Protein AF-A0A6P0Y3K2-F1 (afdb_monomer_lite)

Structure (mmCIF, N/CA/C/O backbone):
d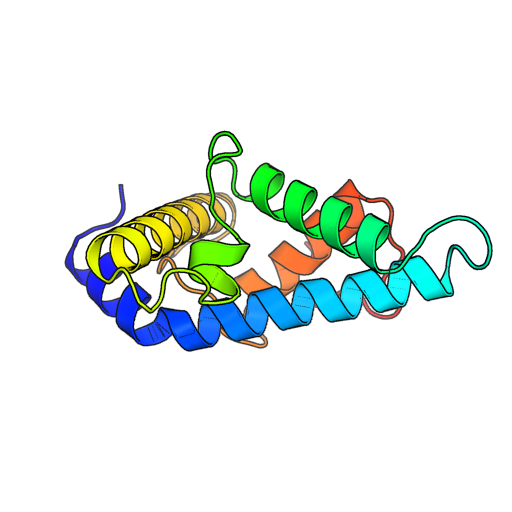ata_AF-A0A6P0Y3K2-F1
#
_entry.id   AF-A0A6P0Y3K2-F1
#
loop_
_atom_site.group_PDB
_atom_site.id
_atom_site.type_symbol
_atom_site.label_atom_id
_atom_site.label_alt_id
_atom_site.label_comp_id
_atom_site.label_asym_id
_atom_site.label_entity_id
_atom_site.label_seq_id
_atom_site.pdbx_PDB_ins_code
_atom_site.Cartn_x
_atom_site.Cartn_y
_atom_site.Cartn_z
_atom_site.occupancy
_atom_site.B_iso_or_equiv
_atom_site.auth_seq_id
_atom_site.auth_comp_id
_atom_site.auth_asym_id
_atom_site.auth_atom_id
_atom_site.pdbx_PDB_model_num
ATOM 1 N N . MET A 1 1 ? -17.933 -7.044 5.143 1.00 72.81 1 MET A N 1
ATOM 2 C CA . MET A 1 1 ? -17.741 -5.721 5.774 1.00 72.81 1 MET A CA 1
ATOM 3 C C . MET A 1 1 ? -16.853 -5.910 6.999 1.00 72.81 1 MET A C 1
ATOM 5 O O . MET A 1 1 ? -17.030 -6.906 7.694 1.00 72.81 1 MET A O 1
ATOM 9 N N . ILE A 1 2 ? -15.851 -5.052 7.201 1.00 87.56 2 ILE A N 1
ATOM 10 C CA . ILE A 1 2 ? -14.959 -5.105 8.372 1.00 87.56 2 ILE A CA 1
ATOM 11 C C . ILE A 1 2 ? -15.727 -4.635 9.624 1.00 87.56 2 ILE A C 1
ATOM 13 O O . ILE A 1 2 ? -16.586 -3.766 9.530 1.00 87.56 2 ILE A O 1
ATOM 17 N N . SER A 1 3 ? -15.476 -5.237 10.790 1.00 92.12 3 SER A N 1
ATOM 18 C CA . SER A 1 3 ? -16.118 -4.834 12.053 1.00 92.12 3 SER A CA 1
ATOM 19 C C . SER A 1 3 ? -15.491 -3.559 12.624 1.00 92.12 3 SER A C 1
ATOM 21 O O . SER A 1 3 ? -14.285 -3.376 12.476 1.00 92.12 3 SER A O 1
ATOM 23 N N . SER A 1 4 ? -16.246 -2.763 13.389 1.00 92.06 4 SER A N 1
ATOM 24 C CA . SER A 1 4 ? -15.750 -1.538 14.051 1.00 92.06 4 SER A CA 1
ATOM 25 C C . SER A 1 4 ? -14.473 -1.763 14.870 1.00 92.06 4 SER A C 1
ATOM 27 O O . SER A 1 4 ? -13.486 -1.074 14.654 1.00 92.06 4 SER A O 1
ATOM 29 N N . VAL A 1 5 ? -14.429 -2.819 15.689 1.00 93.62 5 VAL A N 1
ATOM 30 C CA . VAL A 1 5 ? -13.241 -3.195 16.488 1.00 93.62 5 VAL A CA 1
ATOM 31 C C . VAL A 1 5 ? -11.999 -3.435 15.617 1.00 93.62 5 VAL A C 1
ATOM 33 O O . VAL A 1 5 ? -10.871 -3.160 16.019 1.00 93.62 5 VAL A O 1
ATOM 36 N N . LYS A 1 6 ? -12.186 -3.960 14.400 1.00 93.38 6 LYS A N 1
ATOM 37 C CA . LYS A 1 6 ? -11.077 -4.170 13.459 1.00 93.38 6 LYS A CA 1
ATOM 38 C C . LYS A 1 6 ? -10.672 -2.866 12.778 1.00 93.38 6 LYS A C 1
ATOM 40 O O . LYS A 1 6 ? -9.485 -2.700 12.536 1.00 93.38 6 LYS A O 1
ATOM 45 N N . ILE A 1 7 ? -11.619 -1.967 12.491 1.00 96.00 7 ILE A N 1
ATOM 46 C CA . ILE A 1 7 ? -11.312 -0.625 11.975 1.00 96.00 7 ILE A CA 1
ATOM 47 C C . ILE A 1 7 ? -10.476 0.147 12.993 1.00 96.00 7 ILE A C 1
ATOM 49 O O . ILE A 1 7 ? -9.418 0.635 12.627 1.00 96.00 7 ILE A O 1
ATOM 53 N N . GLU A 1 8 ? -10.893 0.204 14.260 1.00 96.25 8 GLU A N 1
ATOM 54 C CA . GLU A 1 8 ? -10.154 0.902 15.326 1.00 96.25 8 GLU A CA 1
ATOM 55 C C . GLU A 1 8 ? -8.714 0.391 15.426 1.00 96.25 8 GLU A C 1
ATOM 57 O O . GLU A 1 8 ? -7.762 1.161 15.315 1.00 96.25 8 GLU A O 1
ATOM 62 N N . LYS A 1 9 ? -8.542 -0.933 15.498 1.00 96.12 9 LYS A N 1
ATOM 63 C CA . LYS A 1 9 ? -7.209 -1.542 15.513 1.00 96.12 9 LYS A CA 1
ATOM 64 C C . LYS A 1 9 ? -6.408 -1.249 14.238 1.00 96.12 9 LYS A C 1
ATOM 66 O O . LYS A 1 9 ? -5.191 -1.089 14.294 1.00 96.12 9 LYS A O 1
ATOM 71 N N . ALA A 1 10 ? -7.054 -1.218 13.076 1.00 96.88 10 ALA A N 1
ATOM 72 C CA . ALA A 1 10 ? -6.383 -0.903 11.822 1.00 96.88 10 ALA A CA 1
ATOM 73 C C . ALA A 1 10 ? -5.973 0.571 11.734 1.00 96.88 10 ALA A C 1
ATOM 75 O O . ALA A 1 10 ? -4.897 0.845 11.212 1.00 96.88 10 ALA A O 1
ATOM 76 N N . LEU A 1 11 ? -6.764 1.490 12.296 1.00 97.69 11 LEU A N 1
ATOM 77 C CA . LEU A 1 11 ? -6.424 2.909 12.423 1.00 97.69 11 LEU A CA 1
ATOM 78 C C . LEU A 1 11 ? -5.189 3.104 13.311 1.00 97.69 11 LEU A C 1
ATOM 80 O O . LEU A 1 11 ? -4.261 3.804 12.915 1.00 97.69 11 LEU A O 1
ATOM 84 N N . GLU A 1 12 ? -5.111 2.411 14.452 1.00 97.50 12 GLU A N 1
ATOM 85 C CA . GLU A 1 12 ? -3.919 2.423 15.319 1.00 97.50 12 GLU A CA 1
ATOM 86 C C . GLU A 1 12 ? -2.648 1.965 14.580 1.00 97.50 12 GLU A C 1
ATOM 88 O O . GLU A 1 12 ? -1.553 2.464 14.834 1.00 97.50 12 GLU A O 1
ATOM 93 N N . ASN A 1 13 ? -2.793 1.026 13.638 1.00 97.62 13 ASN A N 1
ATOM 94 C CA . ASN A 1 13 ? -1.698 0.472 12.835 1.00 97.62 13 ASN A CA 1
ATOM 95 C C . ASN A 1 13 ? -1.553 1.146 11.459 1.00 97.62 13 ASN A C 1
ATOM 97 O O . ASN A 1 13 ? -0.731 0.724 10.634 1.00 97.62 13 ASN A O 1
ATOM 101 N N . PHE A 1 14 ? -2.334 2.190 11.182 1.00 97.00 14 PHE A N 1
ATOM 102 C CA . PHE A 1 14 ? -2.329 2.846 9.883 1.00 97.00 14 PHE A CA 1
ATOM 103 C C . PHE A 1 14 ? -0.998 3.543 9.567 1.00 97.00 14 PHE A C 1
ATOM 105 O O . PHE A 1 14 ? -0.535 3.390 8.440 1.00 97.00 14 PHE A O 1
ATOM 112 N N . PRO A 1 15 ? -0.290 4.190 10.519 1.00 97.06 15 PRO A N 1
ATOM 113 C CA . PRO A 1 15 ? 1.036 4.751 10.242 1.00 97.06 15 PRO A CA 1
ATOM 114 C C . PRO A 1 15 ? 2.031 3.711 9.703 1.00 97.06 15 PRO A C 1
ATOM 116 O O . PRO A 1 15 ? 2.776 3.981 8.757 1.00 97.06 15 PRO A O 1
ATOM 119 N N . THR A 1 16 ? 1.998 2.492 10.250 1.00 97.88 16 THR A N 1
ATOM 120 C CA . THR A 1 16 ? 2.794 1.359 9.754 1.00 97.88 16 THR A CA 1
ATOM 121 C C . THR A 1 16 ? 2.369 0.974 8.341 1.00 97.88 16 THR A C 1
ATOM 123 O O . THR A 1 16 ? 3.216 0.814 7.466 1.00 97.88 16 THR A O 1
ATOM 126 N N . THR A 1 17 ? 1.061 0.896 8.094 1.00 97.69 17 THR A N 1
ATOM 127 C CA . THR A 1 17 ? 0.502 0.606 6.766 1.00 97.69 17 THR A CA 1
ATOM 128 C C . THR A 1 17 ? 0.959 1.628 5.725 1.00 97.69 17 THR A C 1
ATOM 130 O O . THR A 1 17 ? 1.455 1.236 4.668 1.00 97.69 17 THR A O 1
ATOM 133 N N . SER A 1 18 ? 0.868 2.924 6.037 1.00 97.75 18 SER A N 1
ATOM 134 C CA . SER A 1 18 ? 1.342 4.006 5.170 1.00 97.75 18 SER A CA 1
ATOM 135 C C . SER A 1 18 ? 2.832 3.878 4.882 1.00 97.75 18 SER A C 1
ATOM 137 O O . SER A 1 18 ? 3.248 3.989 3.731 1.00 97.75 18 SER A O 1
ATOM 139 N N . SER A 1 19 ? 3.647 3.582 5.899 1.00 97.75 19 SER A N 1
ATOM 140 C CA . SER A 1 19 ? 5.083 3.358 5.713 1.00 97.75 19 SER A CA 1
ATOM 141 C C . SER A 1 19 ? 5.370 2.200 4.756 1.00 97.75 19 SER A C 1
ATOM 143 O O . SER A 1 19 ? 6.161 2.366 3.831 1.00 97.75 19 SER A O 1
ATOM 145 N N . VAL A 1 20 ? 4.698 1.058 4.931 1.00 97.88 20 VAL A N 1
ATOM 146 C CA . VAL A 1 20 ? 4.893 -0.127 4.081 1.00 97.88 20 VAL A CA 1
ATOM 147 C C . VAL A 1 20 ? 4.461 0.142 2.640 1.00 97.88 20 VAL A C 1
ATOM 149 O O . VAL A 1 20 ? 5.156 -0.242 1.704 1.00 97.88 20 VAL A O 1
ATOM 152 N N . ILE A 1 21 ? 3.340 0.834 2.430 1.00 97.62 21 ILE A N 1
ATOM 153 C CA . ILE A 1 21 ? 2.891 1.198 1.080 1.00 97.62 21 ILE A CA 1
ATOM 154 C C . ILE A 1 21 ? 3.893 2.156 0.419 1.00 97.62 21 ILE A C 1
ATOM 156 O O . ILE A 1 21 ? 4.256 1.940 -0.737 1.00 97.62 21 ILE A O 1
ATOM 160 N N . ARG A 1 22 ? 4.389 3.173 1.141 1.00 98.06 22 ARG A N 1
ATOM 161 C CA . ARG A 1 22 ? 5.424 4.094 0.631 1.00 98.06 22 ARG A CA 1
ATOM 162 C C . ARG A 1 22 ? 6.708 3.354 0.252 1.00 98.06 22 ARG A C 1
ATOM 164 O O . ARG A 1 22 ? 7.318 3.680 -0.764 1.00 98.06 22 ARG A O 1
ATOM 171 N N . GLU A 1 23 ? 7.102 2.357 1.039 1.00 97.38 23 GLU A N 1
ATOM 172 C CA . GLU A 1 23 ? 8.263 1.513 0.754 1.00 97.38 23 GLU A CA 1
ATOM 173 C C . GLU A 1 23 ? 8.065 0.679 -0.515 1.00 97.38 23 GLU A C 1
ATOM 175 O O . GLU A 1 23 ? 8.904 0.749 -1.409 1.00 97.38 23 GLU A O 1
ATOM 180 N N . ILE A 1 24 ? 6.922 -0.003 -0.662 1.00 96.56 24 ILE A N 1
ATOM 181 C CA . ILE A 1 24 ? 6.580 -0.745 -1.888 1.00 96.56 24 ILE A CA 1
ATOM 182 C C . ILE A 1 24 ? 6.654 0.172 -3.113 1.00 96.56 24 ILE A C 1
ATOM 184 O O . ILE A 1 24 ? 7.243 -0.206 -4.126 1.00 96.56 24 ILE A O 1
ATO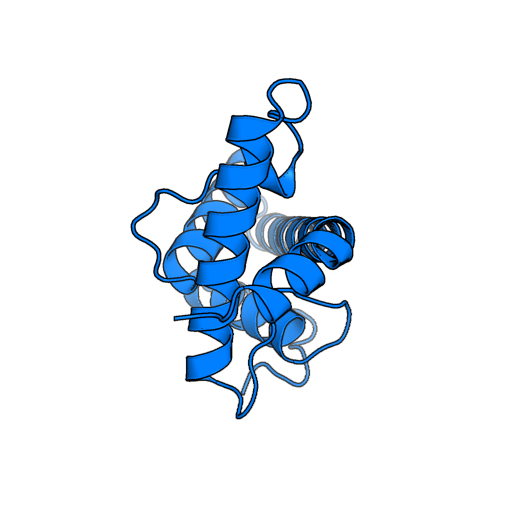M 188 N N . VAL A 1 25 ? 6.085 1.380 -3.021 1.00 97.44 25 VAL A N 1
ATOM 189 C CA . VAL A 1 25 ? 6.124 2.358 -4.116 1.00 97.44 25 VAL A CA 1
ATOM 190 C C . VAL A 1 25 ? 7.563 2.710 -4.482 1.00 97.44 25 VAL A C 1
ATOM 192 O O . VAL A 1 25 ? 7.933 2.616 -5.648 1.00 97.44 25 VAL A O 1
ATOM 195 N N . ARG A 1 26 ? 8.388 3.052 -3.490 1.00 96.56 26 ARG A N 1
ATOM 196 C CA . ARG A 1 26 ? 9.788 3.438 -3.698 1.00 96.56 26 ARG A CA 1
ATOM 197 C C . ARG A 1 26 ? 10.631 2.310 -4.296 1.00 96.56 26 ARG A C 1
ATOM 199 O O . ARG A 1 26 ? 11.463 2.555 -5.170 1.00 96.56 26 ARG A O 1
ATOM 206 N N . GLU A 1 27 ? 10.455 1.085 -3.809 1.00 95.50 27 GLU A N 1
ATOM 207 C CA . GLU A 1 27 ? 11.189 -0.075 -4.312 1.00 95.50 27 GLU A CA 1
ATOM 208 C C . GLU A 1 27 ? 10.838 -0.351 -5.776 1.00 95.50 27 GLU A C 1
ATOM 210 O O . GLU A 1 27 ? 11.732 -0.488 -6.603 1.00 95.50 27 GLU A O 1
ATOM 215 N N . LEU A 1 28 ? 9.547 -0.372 -6.119 1.00 95.44 28 LEU A N 1
ATOM 216 C CA . LEU A 1 28 ? 9.100 -0.603 -7.493 1.00 95.44 28 LEU A CA 1
ATOM 217 C C . LEU A 1 28 ? 9.495 0.535 -8.436 1.00 95.44 28 LEU A C 1
ATOM 219 O O . LEU A 1 28 ? 9.861 0.275 -9.577 1.00 95.44 28 LEU A O 1
ATOM 223 N N . GLU A 1 29 ? 9.466 1.782 -7.967 1.00 95.38 29 GLU A N 1
ATOM 224 C CA . GLU A 1 29 ? 9.942 2.939 -8.730 1.00 95.38 29 GLU A CA 1
ATOM 225 C C . GLU A 1 29 ? 11.418 2.767 -9.103 1.00 95.38 29 GLU A C 1
ATOM 227 O O . GLU A 1 29 ? 11.792 2.931 -10.264 1.00 95.38 29 GLU A O 1
ATOM 232 N N . THR A 1 30 ? 12.241 2.345 -8.137 1.00 93.56 30 THR A N 1
ATOM 233 C CA . THR A 1 30 ? 13.664 2.056 -8.360 1.00 93.56 30 THR A CA 1
ATOM 234 C C . THR A 1 30 ? 13.854 0.971 -9.424 1.00 93.56 30 THR A C 1
ATOM 236 O O . THR A 1 30 ? 14.716 1.115 -10.292 1.00 93.56 30 THR A O 1
ATOM 239 N N . GLU A 1 31 ? 13.031 -0.082 -9.407 1.00 93.75 31 GLU A N 1
ATOM 240 C CA . GLU A 1 31 ? 13.084 -1.149 -10.414 1.00 93.75 31 GLU A CA 1
ATOM 241 C C . GLU A 1 31 ? 12.638 -0.685 -11.806 1.00 93.75 31 GLU A C 1
ATOM 243 O O . GLU A 1 31 ? 13.268 -1.028 -12.805 1.00 93.75 31 GLU A O 1
ATOM 248 N N . ILE A 1 32 ? 11.593 0.142 -11.905 1.00 91.81 32 ILE A N 1
ATOM 249 C CA . ILE A 1 32 ? 11.163 0.700 -13.195 1.00 91.81 32 ILE A CA 1
ATOM 250 C C . ILE A 1 32 ? 12.277 1.557 -13.800 1.00 91.81 32 ILE A C 1
ATOM 252 O O . ILE A 1 32 ? 12.564 1.426 -14.991 1.00 91.81 32 ILE A O 1
ATOM 256 N N . LEU A 1 33 ? 12.898 2.423 -12.993 1.00 91.38 33 LEU A N 1
ATOM 257 C CA . LEU A 1 33 ? 13.953 3.331 -13.443 1.00 91.38 33 LEU A CA 1
ATOM 258 C C . LEU A 1 33 ? 15.238 2.585 -13.825 1.00 91.38 33 LEU A C 1
ATOM 260 O O . LEU A 1 33 ? 15.921 2.991 -14.766 1.00 91.38 33 LEU A O 1
ATOM 264 N N . SER A 1 34 ? 15.561 1.485 -13.137 1.00 90.25 34 SER A N 1
ATOM 265 C CA . SER A 1 34 ? 16.719 0.651 -13.477 1.00 90.25 34 SER A CA 1
ATOM 266 C C . SER A 1 34 ? 16.514 -0.120 -14.789 1.00 90.25 34 SER A C 1
ATOM 268 O O . SER A 1 34 ? 17.466 -0.297 -15.551 1.00 90.25 34 SER A O 1
ATOM 270 N N . GLN A 1 35 ? 15.276 -0.534 -15.082 1.00 86.75 35 GLN A N 1
ATOM 271 C CA . GLN A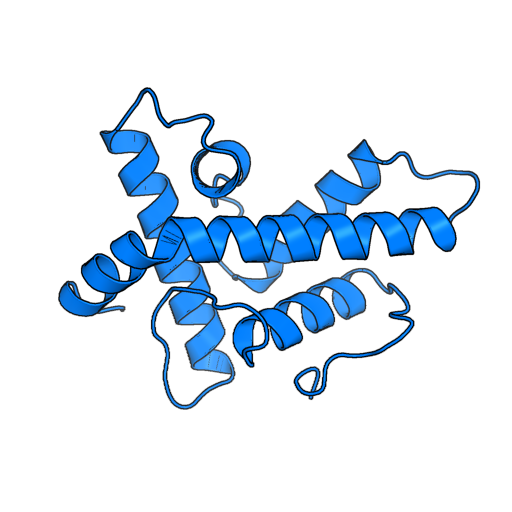 1 35 ? 14.923 -1.327 -16.266 1.00 86.75 35 GLN A CA 1
ATOM 272 C C . GLN A 1 35 ? 14.615 -0.469 -17.503 1.00 86.75 35 GLN A C 1
ATOM 274 O O . GLN A 1 35 ? 14.879 -0.897 -18.625 1.00 86.75 35 GLN A O 1
ATOM 279 N N . ASN A 1 36 ? 14.100 0.753 -17.324 1.00 78.38 36 ASN A N 1
ATOM 280 C CA . ASN A 1 36 ? 13.679 1.6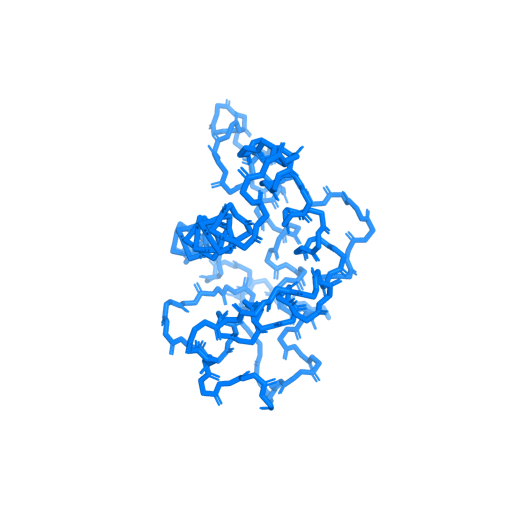51 -18.407 1.00 78.38 36 ASN A CA 1
ATOM 281 C C . ASN A 1 36 ? 14.515 2.936 -18.427 1.00 78.38 36 ASN A C 1
ATOM 283 O O . ASN A 1 36 ? 14.033 4.033 -18.148 1.00 78.38 36 ASN A O 1
ATOM 287 N N . SER A 1 37 ? 15.783 2.797 -18.799 1.00 60.81 37 SER A N 1
ATOM 288 C CA . SER A 1 37 ? 16.837 3.798 -18.595 1.00 60.81 37 SER A CA 1
ATOM 289 C C . SER A 1 37 ? 16.750 5.093 -19.422 1.00 60.81 37 SER A C 1
ATOM 291 O O . SER A 1 37 ? 17.646 5.926 -19.308 1.00 60.81 37 SER A O 1
ATOM 293 N N . THR A 1 38 ? 15.722 5.315 -20.252 1.00 62.44 38 THR A N 1
ATOM 294 C CA . THR A 1 38 ? 15.708 6.484 -21.164 1.00 62.44 38 THR A CA 1
ATOM 295 C C . THR A 1 38 ? 14.363 7.176 -21.419 1.00 62.44 38 THR A C 1
ATOM 297 O O . THR A 1 38 ? 14.371 8.221 -22.064 1.00 62.44 38 THR A O 1
ATOM 300 N N . VAL A 1 39 ? 13.219 6.677 -20.925 1.00 68.19 39 VAL A N 1
ATOM 301 C CA . VAL A 1 39 ? 11.892 7.228 -21.315 1.00 68.19 39 VAL A CA 1
ATOM 302 C C . VAL A 1 39 ? 10.970 7.565 -20.136 1.00 68.19 39 VAL A C 1
ATOM 304 O O . VAL A 1 39 ? 10.085 8.401 -20.284 1.00 68.19 39 VAL A O 1
ATOM 307 N N . VAL A 1 40 ? 11.157 6.955 -18.963 1.00 80.00 40 VAL A N 1
ATOM 308 C CA . VAL A 1 40 ? 10.216 7.080 -17.837 1.00 80.00 40 VAL A CA 1
ATOM 309 C C . VAL A 1 40 ? 10.812 7.965 -16.747 1.00 80.00 40 VAL A C 1
ATOM 311 O O . VAL A 1 40 ? 11.923 7.711 -16.284 1.00 80.00 40 VAL A O 1
ATOM 314 N N . THR A 1 41 ? 10.081 9.000 -16.330 1.00 87.75 41 THR A N 1
ATOM 315 C CA . THR A 1 41 ? 10.469 9.824 -15.177 1.00 87.75 41 THR A CA 1
ATOM 316 C C . THR A 1 41 ? 10.104 9.132 -13.859 1.00 87.75 41 THR A C 1
ATOM 318 O O . THR A 1 41 ? 9.227 8.267 -13.817 1.00 87.75 41 THR A O 1
ATOM 321 N N . ALA A 1 42 ? 10.755 9.528 -12.761 1.00 88.81 42 ALA A N 1
ATOM 322 C CA . ALA A 1 42 ? 10.422 9.041 -11.419 1.00 88.81 42 ALA A CA 1
ATOM 323 C C . ALA A 1 42 ? 8.947 9.309 -11.060 1.00 88.81 42 ALA A C 1
ATOM 325 O O . ALA A 1 42 ? 8.262 8.443 -10.523 1.00 88.81 42 ALA A O 1
ATOM 326 N N . GLU A 1 43 ? 8.433 10.481 -11.438 1.00 91.12 43 GLU A N 1
ATOM 327 C CA . GLU A 1 43 ? 7.041 10.866 -11.210 1.00 91.12 43 GLU A CA 1
ATOM 328 C C . GLU A 1 43 ? 6.060 9.978 -11.992 1.00 91.12 43 GLU A C 1
ATOM 330 O O . GLU A 1 43 ? 5.110 9.453 -11.408 1.00 91.12 43 GLU A O 1
ATOM 335 N N . ASP A 1 44 ? 6.326 9.721 -13.277 1.00 91.44 44 ASP A N 1
ATOM 336 C CA . ASP A 1 44 ? 5.490 8.835 -14.099 1.00 91.44 44 ASP A CA 1
ATOM 337 C C . ASP A 1 44 ? 5.462 7.404 -13.549 1.00 91.44 44 ASP A C 1
ATOM 339 O O . ASP A 1 44 ? 4.407 6.763 -13.502 1.00 91.44 44 ASP A O 1
ATOM 343 N N . ALA A 1 45 ? 6.623 6.892 -13.125 1.00 93.00 45 ALA A N 1
ATOM 344 C CA . ALA A 1 45 ? 6.736 5.579 -12.499 1.00 93.00 45 ALA A CA 1
ATOM 345 C C . ALA A 1 45 ? 5.899 5.519 -11.215 1.00 93.00 45 ALA A C 1
ATOM 347 O O . ALA A 1 45 ? 5.062 4.626 -11.056 1.00 93.00 45 ALA A O 1
ATOM 348 N N . ARG A 1 46 ? 6.057 6.515 -10.338 1.00 95.12 46 ARG A N 1
ATOM 349 C CA . ARG A 1 46 ? 5.324 6.625 -9.076 1.00 95.12 46 ARG A CA 1
ATOM 350 C C . ARG A 1 46 ? 3.811 6.662 -9.288 1.00 95.12 46 ARG A C 1
ATOM 352 O O . ARG A 1 46 ? 3.082 5.925 -8.623 1.00 95.12 46 ARG A O 1
ATOM 359 N N . LEU A 1 47 ? 3.333 7.463 -10.243 1.00 94.06 47 LEU A N 1
ATOM 360 C CA . LEU A 1 47 ? 1.909 7.566 -10.572 1.00 94.06 47 LEU A CA 1
ATOM 361 C C . LEU A 1 47 ? 1.338 6.234 -11.071 1.00 94.06 47 LEU A C 1
ATOM 363 O O . LEU A 1 47 ? 0.273 5.823 -10.604 1.00 94.06 47 LEU A O 1
ATOM 367 N N . LYS A 1 48 ? 2.052 5.526 -11.956 1.00 94.19 48 LYS A N 1
ATOM 368 C CA . LYS A 1 48 ? 1.638 4.196 -12.441 1.00 94.19 48 LYS A CA 1
ATOM 369 C C . LYS A 1 48 ? 1.548 3.178 -11.309 1.00 94.19 48 LYS A C 1
ATOM 371 O O . LYS A 1 48 ? 0.568 2.442 -11.229 1.00 94.19 48 LYS A O 1
ATOM 376 N N . ILE A 1 49 ? 2.526 3.167 -10.404 1.00 96.12 49 ILE A N 1
ATOM 377 C CA . ILE A 1 49 ? 2.539 2.263 -9.248 1.00 96.12 49 ILE A CA 1
ATOM 378 C C . ILE A 1 49 ? 1.360 2.556 -8.314 1.00 96.12 49 ILE A C 1
ATOM 380 O O . ILE A 1 49 ? 0.647 1.638 -7.910 1.00 96.12 49 ILE A O 1
ATOM 384 N N . ILE A 1 50 ? 1.108 3.829 -8.000 1.00 95.50 50 ILE A N 1
ATOM 385 C CA . ILE A 1 50 ? -0.027 4.230 -7.160 1.00 95.50 50 ILE A CA 1
ATOM 386 C C . ILE A 1 50 ? -1.351 3.813 -7.812 1.00 95.50 50 ILE A C 1
ATOM 388 O O . ILE A 1 50 ? -2.220 3.264 -7.134 1.00 95.50 50 ILE A O 1
ATOM 392 N N . GLN A 1 51 ? -1.514 4.035 -9.119 1.00 93.94 51 GLN A N 1
ATOM 393 C CA . GLN A 1 51 ? -2.707 3.608 -9.855 1.00 93.94 51 GLN A CA 1
ATOM 394 C C . GLN A 1 51 ? -2.889 2.086 -9.811 1.00 93.94 51 GLN A C 1
ATOM 396 O O . GLN A 1 51 ? -3.990 1.622 -9.515 1.00 93.94 51 GLN A O 1
ATOM 401 N N . ALA A 1 52 ? -1.816 1.319 -10.011 1.00 95.19 52 ALA A N 1
ATOM 402 C CA . ALA A 1 52 ? -1.831 -0.138 -9.918 1.00 95.19 52 ALA A CA 1
ATOM 403 C C . ALA A 1 52 ? -2.230 -0.628 -8.515 1.00 95.19 52 ALA A C 1
ATOM 405 O O . ALA A 1 52 ? -3.086 -1.503 -8.392 1.00 95.19 52 ALA A O 1
ATOM 406 N N . ILE A 1 53 ? -1.696 -0.023 -7.444 1.00 95.94 53 ILE A N 1
ATOM 407 C CA . ILE A 1 53 ? -2.104 -0.339 -6.064 1.00 95.94 53 ILE A CA 1
ATOM 408 C C . ILE A 1 53 ? -3.609 -0.111 -5.888 1.00 95.94 53 ILE A C 1
ATOM 410 O O . ILE A 1 53 ? -4.307 -0.990 -5.386 1.00 95.94 53 ILE A O 1
ATOM 414 N N . LYS A 1 54 ? -4.134 1.040 -6.327 1.00 93.88 54 LYS A N 1
ATOM 415 C CA . LYS A 1 54 ? -5.572 1.339 -6.214 1.00 93.88 54 LYS A CA 1
ATOM 416 C C . LYS A 1 54 ? -6.434 0.348 -6.996 1.00 93.88 54 LYS A C 1
ATOM 418 O O . LYS A 1 54 ? -7.480 -0.060 -6.498 1.00 93.88 54 LYS A O 1
ATOM 423 N N . GLN A 1 55 ? -5.991 -0.051 -8.189 1.00 93.38 55 GLN A N 1
ATOM 424 C CA . GLN A 1 55 ? -6.669 -1.059 -9.007 1.00 93.38 55 GLN A CA 1
ATOM 425 C C . GLN A 1 55 ? -6.705 -2.422 -8.303 1.00 93.38 55 GLN A C 1
ATOM 427 O O . GLN A 1 55 ? -7.771 -3.021 -8.196 1.00 93.38 55 GLN A O 1
ATOM 432 N N . ILE A 1 56 ? -5.576 -2.878 -7.755 1.00 93.56 56 ILE A N 1
ATOM 433 C CA . ILE A 1 56 ? -5.464 -4.167 -7.048 1.00 93.56 56 ILE A CA 1
ATOM 434 C C . ILE A 1 56 ? -6.316 -4.203 -5.778 1.00 93.56 56 ILE A C 1
ATOM 436 O O . ILE A 1 56 ? -6.902 -5.234 -5.437 1.00 93.56 56 ILE A O 1
ATOM 440 N N . LEU A 1 57 ? -6.404 -3.078 -5.070 1.00 92.12 57 LEU A N 1
ATOM 441 C CA . LEU A 1 57 ? -7.245 -2.966 -3.883 1.00 92.12 57 LEU A CA 1
ATOM 442 C C . LEU A 1 57 ? -8.749 -2.867 -4.216 1.00 92.12 57 LEU A C 1
ATOM 444 O O . LEU A 1 57 ? -9.556 -2.811 -3.290 1.00 92.12 57 LEU A O 1
ATOM 448 N N . GLU A 1 58 ? -9.124 -2.913 -5.505 1.00 75.8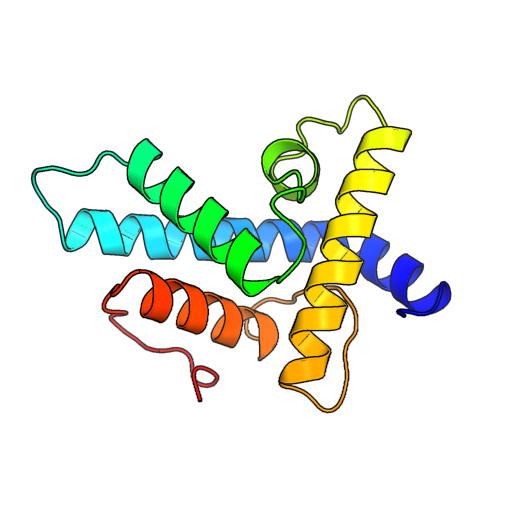8 58 GLU A N 1
ATOM 449 C CA . GLU A 1 58 ? -10.495 -3.030 -6.037 1.00 75.88 58 GLU A CA 1
ATOM 450 C C . GLU A 1 58 ? -11.517 -2.118 -5.343 1.00 75.88 58 GLU A C 1
ATOM 452 O O . GLU A 1 58 ? -12.646 -2.498 -5.030 1.00 75.88 58 GLU A O 1
ATOM 457 N N . LYS A 1 59 ? -11.110 -0.873 -5.105 1.00 61.84 59 LYS A N 1
ATOM 458 C CA . LYS A 1 59 ? -11.994 0.197 -4.654 1.00 61.84 59 LYS A CA 1
ATOM 459 C C . LYS A 1 59 ? -11.947 1.311 -5.679 1.00 61.84 59 LYS A C 1
ATOM 461 O O . LYS A 1 59 ? -11.058 2.149 -5.596 1.00 61.84 59 LYS A O 1
ATOM 466 N N . ASP A 1 60 ? -12.857 1.242 -6.655 1.00 57.84 60 ASP A N 1
ATOM 467 C CA . ASP A 1 60 ? -13.285 2.293 -7.597 1.00 57.84 60 ASP A CA 1
ATOM 468 C C . ASP A 1 60 ? -12.436 3.581 -7.605 1.00 57.84 60 ASP A C 1
ATOM 470 O O . ASP A 1 60 ? -12.950 4.644 -7.315 1.00 57.84 60 ASP A O 1
ATOM 474 N N . ILE A 1 61 ? -11.134 3.528 -7.921 1.00 60.84 61 ILE A N 1
ATOM 475 C CA . ILE A 1 61 ? -10.208 4.672 -8.119 1.00 60.84 61 ILE A CA 1
ATOM 476 C C . ILE A 1 61 ? -10.158 5.751 -6.990 1.00 60.84 61 ILE A C 1
ATOM 478 O O . ILE A 1 61 ? -9.327 6.659 -7.041 1.00 60.84 61 ILE A O 1
ATOM 482 N N . THR A 1 62 ? -10.983 5.665 -5.944 1.00 79.00 62 THR A N 1
ATOM 483 C CA . THR A 1 62 ? -11.301 6.760 -5.010 1.00 79.00 62 THR A CA 1
ATOM 484 C C . THR A 1 62 ? -10.340 6.851 -3.840 1.00 79.00 62 THR A C 1
ATOM 486 O O . THR A 1 62 ? -10.323 7.866 -3.148 1.00 79.00 62 THR A O 1
ATOM 489 N N . LEU A 1 63 ? -9.496 5.834 -3.640 1.00 89.44 63 LEU A N 1
ATOM 490 C CA . LEU A 1 63 ? -8.496 5.831 -2.578 1.00 89.44 63 LEU A CA 1
ATOM 491 C C . LEU A 1 63 ? -7.569 7.043 -2.711 1.00 89.44 63 LEU A C 1
ATOM 493 O O . LEU A 1 63 ? -6.791 7.164 -3.663 1.00 89.44 63 LEU A O 1
ATOM 497 N N . GLN A 1 64 ? -7.628 7.948 -1.740 1.00 91.88 64 GLN A N 1
ATOM 498 C CA . GLN A 1 64 ? -6.803 9.150 -1.716 1.00 91.88 64 GLN A CA 1
ATOM 499 C C . GLN A 1 64 ? -5.416 8.797 -1.182 1.00 91.88 64 GLN A C 1
ATOM 501 O O . GLN A 1 64 ? -5.187 8.768 0.023 1.00 91.88 64 GLN A O 1
ATOM 506 N N . TYR A 1 65 ? -4.495 8.459 -2.089 1.00 92.81 65 TYR A N 1
ATOM 507 C CA . TYR A 1 65 ? -3.118 8.114 -1.727 1.00 92.81 65 TYR A CA 1
ATOM 508 C C . TYR A 1 65 ? -2.437 9.271 -0.995 1.00 92.81 65 TYR A C 1
ATOM 510 O O . TYR A 1 65 ? -1.997 9.091 0.132 1.00 92.81 65 TYR A O 1
ATOM 518 N N . ALA A 1 66 ? -2.431 10.463 -1.589 1.00 93.00 66 ALA A N 1
ATOM 519 C CA . ALA A 1 66 ? -1.788 11.625 -0.988 1.00 93.00 66 ALA A CA 1
ATOM 520 C C . ALA A 1 66 ? -2.433 11.996 0.365 1.00 93.00 66 ALA A C 1
ATOM 522 O O . ALA A 1 66 ? -1.748 12.214 1.361 1.00 93.00 66 ALA A O 1
ATOM 523 N N . GLY A 1 67 ? -3.767 11.911 0.437 1.00 92.56 67 GLY A N 1
ATOM 524 C CA . GLY A 1 67 ? -4.528 12.165 1.658 1.00 92.56 67 GLY A CA 1
ATOM 525 C C . GLY A 1 67 ? -4.207 11.212 2.813 1.00 92.56 67 GLY A C 1
ATOM 526 O O . GLY A 1 67 ? -3.927 11.683 3.907 1.00 92.56 67 GLY A O 1
ATOM 527 N N . ALA A 1 68 ? -4.236 9.892 2.591 1.00 93.44 68 ALA A N 1
ATOM 528 C CA . ALA A 1 68 ? -4.078 8.904 3.668 1.00 93.44 68 ALA A CA 1
ATOM 529 C C . ALA A 1 68 ? -2.638 8.398 3.856 1.00 93.44 68 ALA A C 1
ATOM 531 O O . ALA A 1 68 ? -2.223 8.120 4.977 1.00 93.44 68 ALA A O 1
ATOM 532 N N . ILE A 1 69 ? -1.889 8.228 2.766 1.00 95.81 69 ILE A N 1
ATOM 533 C CA . ILE A 1 69 ? -0.561 7.597 2.761 1.00 95.81 69 ILE A CA 1
ATOM 534 C C . ILE A 1 69 ? 0.563 8.636 2.832 1.00 95.81 69 ILE A C 1
ATOM 536 O O . ILE A 1 69 ? 1.615 8.342 3.394 1.00 95.81 69 ILE A O 1
ATOM 540 N N . GLU A 1 70 ? 0.373 9.837 2.280 1.00 94.38 70 GLU A N 1
ATOM 541 C CA . GLU A 1 70 ? 1.347 10.946 2.357 1.00 94.38 70 GLU A CA 1
ATOM 542 C C . GLU A 1 70 ? 0.962 12.026 3.367 1.00 94.38 70 GLU A C 1
ATOM 544 O O . GLU A 1 70 ? 1.682 13.008 3.516 1.00 94.38 70 GLU A O 1
ATOM 549 N N . ASP A 1 71 ? -0.129 11.808 4.099 1.00 93.12 71 ASP A N 1
ATOM 550 C CA . ASP A 1 71 ? -0.558 12.652 5.210 1.00 93.12 71 ASP A CA 1
ATOM 551 C C . ASP A 1 71 ? -0.947 14.091 4.790 1.00 93.12 71 ASP A C 1
ATOM 553 O O . ASP A 1 71 ? -0.999 14.991 5.627 1.00 93.12 71 ASP A O 1
ATOM 557 N N . GLU A 1 72 ? -1.293 14.327 3.514 1.00 94.56 72 GLU A N 1
ATOM 558 C CA . GLU A 1 72 ? -1.678 15.664 3.017 1.00 94.56 72 GLU A CA 1
ATOM 559 C C . GLU A 1 72 ? -2.951 16.216 3.678 1.00 94.56 72 GLU A C 1
ATOM 561 O O . GLU A 1 72 ? -3.130 17.430 3.776 1.00 94.56 72 GLU A O 1
ATOM 566 N N . LEU A 1 73 ? -3.827 15.336 4.171 1.00 93.94 73 LEU A N 1
ATOM 567 C CA . LEU A 1 73 ? -5.059 15.716 4.865 1.00 93.94 73 LEU A CA 1
ATOM 568 C C . LEU A 1 73 ? -4.895 15.835 6.384 1.00 93.94 73 LEU A C 1
ATOM 570 O O . LEU A 1 73 ? -5.890 16.029 7.073 1.00 93.94 73 LEU A O 1
ATOM 574 N N . LEU A 1 74 ? -3.680 15.759 6.939 1.00 92.00 74 LEU A N 1
ATOM 575 C CA . LEU A 1 74 ? -3.463 15.768 8.394 1.00 92.00 74 LEU A CA 1
ATOM 576 C C . LEU A 1 74 ? -4.076 16.997 9.102 1.00 92.00 74 LEU A C 1
ATOM 578 O O . LEU A 1 74 ? -4.500 16.904 10.253 1.00 92.00 74 LEU A O 1
ATOM 582 N N . ALA A 1 75 ? -4.155 18.139 8.410 1.00 94.62 75 ALA A N 1
ATOM 583 C CA . ALA A 1 75 ? -4.784 19.367 8.910 1.00 94.62 75 ALA A CA 1
ATOM 584 C C . ALA A 1 75 ? -6.329 19.359 8.844 1.00 94.62 75 ALA A C 1
ATOM 586 O O . ALA A 1 75 ? -6.968 20.270 9.370 1.00 94.62 75 ALA A O 1
ATOM 587 N N . GLU A 1 76 ? -6.932 18.340 8.228 1.00 96.12 76 GLU A N 1
ATOM 588 C CA . GLU A 1 76 ? -8.375 18.130 8.073 1.00 96.12 76 GLU A CA 1
ATOM 589 C C . GLU A 1 76 ? -8.781 16.771 8.690 1.00 96.12 76 GLU A C 1
ATOM 591 O O . GLU A 1 76 ? -9.031 15.808 7.958 1.00 96.12 76 GLU A O 1
ATOM 596 N N . PRO A 1 77 ? -8.860 16.655 10.034 1.00 94.25 77 PRO A N 1
ATOM 597 C CA . PRO A 1 77 ? -8.933 15.366 10.732 1.00 94.25 77 PRO A CA 1
ATOM 598 C C . PRO A 1 77 ? -10.070 14.446 10.279 1.00 94.25 77 PRO A C 1
ATOM 600 O O . PRO A 1 77 ? -9.878 13.238 10.178 1.00 94.25 77 PRO A O 1
ATOM 603 N N . GLU A 1 78 ? -11.243 15.008 9.975 1.00 96.31 78 GLU A N 1
ATOM 604 C CA . GLU A 1 78 ? -12.399 14.240 9.499 1.00 96.31 78 GLU A CA 1
ATOM 605 C C . GLU A 1 78 ? -12.132 13.610 8.126 1.00 96.31 78 GLU A C 1
ATOM 607 O O . GLU A 1 78 ? -12.357 12.414 7.942 1.00 96.31 78 GLU A O 1
ATOM 612 N N . LYS A 1 79 ? -11.577 14.384 7.183 1.00 95.62 79 LYS A N 1
ATOM 613 C CA . LYS A 1 79 ? -11.225 13.884 5.847 1.00 95.62 79 LYS A CA 1
ATOM 614 C C . LYS A 1 79 ? -10.067 12.894 5.903 1.00 95.62 79 LYS A C 1
ATOM 616 O O . LYS A 1 79 ? -10.063 11.915 5.161 1.00 95.62 79 LYS A O 1
ATOM 621 N N . TYR A 1 80 ? -9.094 13.129 6.783 1.00 95.62 80 TYR A N 1
ATOM 622 C CA . TYR A 1 80 ? -7.981 12.208 6.985 1.00 95.62 80 TYR A CA 1
ATOM 623 C C . TYR A 1 80 ? -8.475 10.858 7.511 1.00 95.62 80 TYR A C 1
ATOM 625 O O . TYR A 1 80 ? -8.151 9.821 6.935 1.00 95.62 80 TYR A O 1
ATOM 633 N N . LEU A 1 81 ? -9.335 10.869 8.534 1.00 95.69 81 LEU A N 1
ATOM 634 C CA . LEU A 1 81 ? -9.944 9.660 9.082 1.00 95.69 81 LEU A CA 1
ATOM 635 C C . LEU A 1 81 ? -10.791 8.916 8.040 1.00 95.69 81 LEU A C 1
ATOM 637 O O . LEU A 1 81 ? -10.721 7.687 7.950 1.00 95.69 81 LEU A O 1
ATOM 641 N N . GLU A 1 82 ? -11.570 9.641 7.235 1.00 94.81 82 GLU A N 1
ATOM 642 C CA . GLU A 1 82 ? -12.349 9.057 6.142 1.00 94.81 82 GLU A CA 1
ATOM 643 C C . GLU A 1 82 ? -11.432 8.371 5.121 1.00 94.81 82 GLU A C 1
ATOM 645 O O . GLU A 1 82 ? -11.635 7.199 4.789 1.00 94.81 82 GLU A O 1
ATOM 650 N N . ALA A 1 83 ? -10.379 9.061 4.675 1.00 95.00 83 ALA A N 1
ATOM 651 C CA . ALA A 1 83 ? -9.420 8.523 3.721 1.00 95.00 83 ALA A CA 1
ATOM 652 C C . ALA A 1 83 ? -8.720 7.266 4.271 1.00 95.00 83 ALA A C 1
ATOM 654 O O . ALA A 1 83 ? -8.649 6.250 3.575 1.00 95.00 83 ALA A O 1
ATOM 655 N N . GLN A 1 84 ? -8.267 7.283 5.530 1.00 95.94 84 GLN A N 1
ATOM 656 C CA . GLN A 1 84 ? -7.677 6.108 6.183 1.00 95.94 84 GLN A CA 1
ATOM 657 C C . GLN A 1 84 ? -8.669 4.942 6.256 1.00 95.94 84 GLN A C 1
ATOM 659 O O . GLN A 1 84 ? -8.323 3.808 5.924 1.00 95.94 84 GLN A O 1
ATOM 664 N N . THR A 1 85 ? -9.923 5.212 6.620 1.00 95.06 85 THR A N 1
ATOM 665 C CA . THR A 1 85 ? -10.972 4.187 6.715 1.00 95.06 85 THR A CA 1
ATOM 666 C C . THR A 1 85 ? -11.240 3.530 5.359 1.00 95.06 85 THR A C 1
ATOM 668 O O . THR A 1 85 ? -11.314 2.303 5.270 1.00 95.06 85 THR A O 1
ATOM 671 N N . GLN A 1 86 ? -11.303 4.313 4.278 1.00 94.25 86 GLN A N 1
ATOM 672 C CA . GLN A 1 86 ? -11.464 3.777 2.922 1.00 94.25 86 GLN A CA 1
ATOM 673 C C . GLN A 1 86 ? -10.309 2.842 2.531 1.00 94.25 86 GLN A C 1
ATOM 675 O O . GLN A 1 86 ? -10.551 1.766 1.972 1.00 94.25 86 GLN A O 1
ATOM 680 N N . TRP A 1 87 ? -9.068 3.213 2.865 1.00 95.69 87 TRP A N 1
ATOM 681 C CA . TRP A 1 87 ? -7.892 2.361 2.670 1.00 95.69 87 TRP A CA 1
ATOM 682 C C . TRP A 1 87 ? -7.957 1.081 3.507 1.00 95.69 87 TRP A C 1
ATOM 684 O O . TRP A 1 87 ? -7.706 0.001 2.975 1.00 95.69 87 TRP A O 1
ATOM 694 N N . ILE A 1 88 ? -8.347 1.172 4.781 1.00 95.81 88 ILE A N 1
ATOM 695 C CA . ILE A 1 88 ? -8.495 0.016 5.678 1.00 95.81 88 ILE A CA 1
ATOM 696 C C . ILE A 1 88 ? -9.481 -1.000 5.103 1.00 95.81 88 ILE A C 1
ATOM 698 O O . ILE A 1 88 ? -9.202 -2.200 5.054 1.00 95.81 88 ILE A O 1
ATOM 702 N N . GLU A 1 89 ? -10.634 -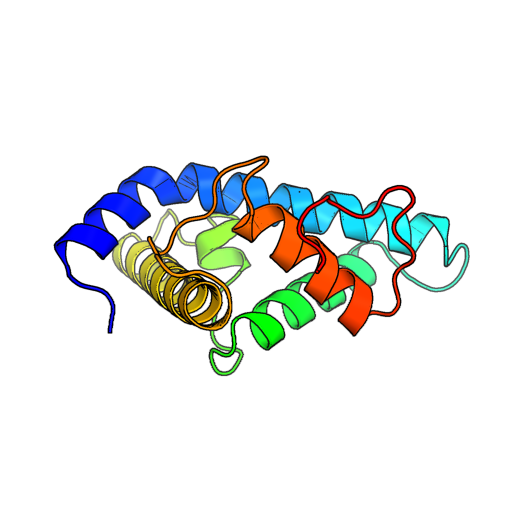0.534 4.629 1.00 94.25 89 GLU A N 1
ATOM 703 C CA . GLU A 1 89 ? -11.642 -1.399 4.022 1.00 94.25 89 GLU A CA 1
ATOM 704 C C . GLU A 1 89 ? -11.151 -2.056 2.729 1.00 94.25 89 GLU A C 1
ATOM 706 O O . GLU A 1 89 ? -11.454 -3.227 2.474 1.00 94.25 89 GLU A O 1
ATOM 711 N N . ALA A 1 90 ? -10.397 -1.316 1.915 1.00 94.31 90 ALA A N 1
ATOM 712 C CA . ALA A 1 90 ? -9.817 -1.819 0.676 1.00 94.31 90 ALA A CA 1
ATOM 713 C C . ALA A 1 90 ? -8.770 -2.906 0.955 1.00 94.31 90 ALA A C 1
ATOM 715 O O . ALA A 1 90 ? -8.845 -4.007 0.409 1.00 94.31 90 ALA A O 1
ATOM 716 N N . ILE A 1 91 ? -7.858 -2.647 1.896 1.00 95.31 91 ILE A N 1
ATOM 717 C CA . ILE A 1 91 ? -6.843 -3.604 2.351 1.00 95.31 91 ILE A CA 1
ATOM 718 C C . ILE A 1 91 ? -7.503 -4.838 2.960 1.00 95.31 91 ILE A C 1
ATOM 720 O O . ILE A 1 91 ? -7.099 -5.959 2.662 1.00 95.31 91 ILE A O 1
ATOM 724 N N . TYR A 1 92 ? -8.537 -4.660 3.784 1.00 94.62 92 TYR A N 1
ATOM 725 C CA . TYR A 1 92 ? -9.279 -5.778 4.358 1.00 94.62 92 TYR A CA 1
ATOM 726 C C . TYR A 1 92 ? -9.896 -6.647 3.261 1.00 94.62 92 TYR A C 1
ATOM 728 O O . TYR A 1 92 ? -9.742 -7.867 3.277 1.00 94.62 92 TYR A O 1
ATOM 736 N N . SER A 1 93 ? -10.562 -6.026 2.287 1.00 92.75 93 SER A N 1
ATOM 737 C CA . SER A 1 93 ? -11.203 -6.733 1.173 1.00 92.75 93 SER A CA 1
ATOM 738 C C . SER A 1 93 ? -10.179 -7.477 0.319 1.00 92.75 93 SER A C 1
ATOM 740 O O . SER A 1 93 ? -10.386 -8.640 -0.018 1.00 92.75 93 SER A O 1
ATOM 742 N N . TYR A 1 94 ? -9.037 -6.847 0.045 1.00 93.12 94 TYR A N 1
ATOM 743 C CA . TYR A 1 94 ? -7.896 -7.473 -0.613 1.00 93.12 94 TYR A CA 1
ATOM 744 C C . TYR A 1 94 ? -7.372 -8.686 0.171 1.00 93.12 94 TYR A C 1
ATOM 746 O O . TYR A 1 94 ? -7.222 -9.767 -0.391 1.00 93.12 94 TYR A O 1
ATOM 754 N N . GLN A 1 95 ? -7.172 -8.557 1.486 1.00 93.69 95 GLN A N 1
ATOM 755 C CA . GLN A 1 95 ? -6.721 -9.660 2.340 1.00 93.69 95 GLN A CA 1
ATOM 756 C C . GLN A 1 95 ? -7.691 -10.846 2.320 1.00 93.69 95 GLN A C 1
ATOM 758 O O . GLN A 1 95 ? -7.254 -11.991 2.282 1.00 93.69 95 GLN A O 1
ATOM 763 N N . GLN A 1 96 ? -9.001 -10.590 2.300 1.00 92.19 96 GLN A N 1
ATOM 764 C CA . GLN A 1 96 ? -10.024 -11.642 2.275 1.00 92.19 96 GLN A CA 1
ATOM 765 C C . GLN A 1 96 ? -10.017 -12.487 0.992 1.00 92.19 96 GLN A C 1
ATOM 767 O O . GLN A 1 96 ? -10.510 -13.611 1.018 1.00 92.19 96 GLN A O 1
ATOM 772 N N . LYS A 1 97 ? -9.447 -11.994 -0.113 1.00 90.06 97 LYS A N 1
ATOM 773 C CA . LYS A 1 97 ? -9.314 -12.776 -1.356 1.00 90.06 97 LYS A CA 1
ATOM 774 C C . LYS A 1 97 ? -8.226 -13.839 -1.281 1.00 90.06 97 LYS A C 1
ATOM 776 O O . LYS A 1 97 ? -8.243 -14.792 -2.051 1.00 90.06 97 LYS A O 1
ATOM 781 N N . PHE A 1 98 ? -7.262 -13.648 -0.387 1.00 86.12 98 PHE A N 1
ATOM 782 C CA . PHE A 1 98 ? -5.981 -14.344 -0.438 1.00 86.12 98 PHE A CA 1
ATOM 783 C C . PHE A 1 98 ? -5.609 -15.044 0.866 1.00 86.12 98 PHE A C 1
ATOM 785 O O . PHE A 1 98 ? -4.804 -15.972 0.848 1.00 86.12 98 PHE A O 1
ATOM 792 N N . PHE A 1 99 ? -6.190 -14.625 1.989 1.00 88.19 99 PHE A N 1
ATOM 793 C CA . PHE A 1 99 ? -5.847 -15.117 3.316 1.00 88.19 99 PHE A CA 1
ATOM 794 C C . PHE A 1 99 ? -7.103 -15.505 4.095 1.00 88.19 99 PHE A C 1
ATOM 796 O O . PHE A 1 99 ? -8.171 -14.911 3.946 1.00 88.19 99 PHE A O 1
ATOM 803 N N . SER A 1 100 ? -6.958 -16.472 5.002 1.00 83.56 100 SER A N 1
ATOM 804 C CA . SER A 1 100 ? -8.037 -16.901 5.902 1.00 83.56 100 SER A CA 1
ATOM 805 C C . SER A 1 100 ? -8.423 -15.835 6.936 1.00 83.56 100 SER A C 1
ATOM 807 O O . SER A 1 100 ? -9.468 -15.941 7.575 1.00 83.56 100 SER A O 1
ATOM 809 N N . SER A 1 101 ? -7.587 -14.812 7.132 1.00 83.00 101 SER A N 1
ATOM 810 C CA . SER A 1 101 ? -7.840 -13.688 8.029 1.00 83.00 101 SER A CA 1
ATOM 811 C C . SER A 1 101 ? -7.464 -12.359 7.375 1.00 83.00 101 SER A C 1
ATOM 813 O O . SER A 1 101 ? -6.489 -12.247 6.640 1.00 83.00 101 SER A O 1
ATOM 815 N N . GLY A 1 102 ? -8.269 -11.335 7.656 1.00 88.75 102 GLY A N 1
ATOM 816 C CA . GLY A 1 102 ? -8.016 -9.950 7.278 1.00 88.75 102 GLY A CA 1
ATOM 817 C C . GLY A 1 102 ? -8.101 -9.053 8.506 1.00 88.75 102 GLY A C 1
ATOM 818 O O . GLY A 1 102 ? -8.947 -9.266 9.391 1.00 88.75 102 GLY A O 1
ATOM 819 N N . PHE A 1 103 ? -7.226 -8.057 8.545 1.00 93.25 103 PHE A N 1
ATOM 820 C CA . PHE A 1 103 ? -7.133 -7.071 9.617 1.00 93.25 103 PHE A CA 1
ATOM 821 C C . PHE A 1 103 ? -7.302 -5.633 9.124 1.00 93.25 103 PHE A C 1
ATOM 823 O O . PHE A 1 103 ? -7.576 -4.768 9.942 1.00 93.25 103 PHE A O 1
ATOM 830 N N . GLY A 1 104 ? -7.195 -5.377 7.815 1.00 94.19 104 GLY A N 1
ATOM 831 C CA . GLY A 1 104 ? -7.353 -4.035 7.246 1.00 94.19 104 GLY A CA 1
ATOM 832 C C . GLY A 1 104 ? -6.123 -3.135 7.383 1.00 94.19 104 GLY A C 1
ATOM 833 O O . GLY A 1 104 ? -6.178 -1.975 7.007 1.00 94.19 104 GLY A O 1
ATOM 834 N N . TYR A 1 105 ? -5.004 -3.667 7.872 1.00 96.19 105 TYR A N 1
ATOM 835 C CA . TYR A 1 105 ? -3.710 -2.987 7.913 1.00 96.19 105 TYR A CA 1
ATOM 836 C C . TYR A 1 105 ? -2.611 -3.890 7.344 1.00 96.19 105 TYR A C 1
ATOM 838 O O . TYR A 1 105 ? -2.792 -5.109 7.220 1.00 96.19 105 TYR A O 1
ATOM 846 N N . ILE A 1 106 ? -1.480 -3.291 6.972 1.00 95.69 106 ILE A N 1
ATOM 847 C CA . ILE A 1 106 ? -0.318 -3.976 6.403 1.00 95.69 106 ILE A CA 1
ATOM 848 C C . ILE A 1 106 ? 0.872 -3.789 7.341 1.00 95.69 106 ILE A C 1
ATOM 850 O O . ILE A 1 106 ? 1.220 -2.674 7.713 1.00 95.69 106 ILE A O 1
ATOM 854 N N . GLU A 1 107 ? 1.510 -4.897 7.697 1.00 93.75 107 GLU A N 1
ATOM 855 C CA . GLU A 1 107 ? 2.765 -4.912 8.445 1.00 93.75 107 GLU A CA 1
ATOM 856 C C . GLU A 1 107 ? 3.939 -5.241 7.508 1.00 93.75 107 GLU A C 1
ATOM 858 O O . GLU A 1 107 ? 3.748 -5.984 6.532 1.00 93.75 107 GLU A O 1
ATOM 863 N N . PRO A 1 108 ? 5.151 -4.747 7.814 1.00 90.38 108 PRO A N 1
ATOM 864 C CA . PRO A 1 108 ? 6.353 -5.100 7.068 1.00 90.38 108 PRO A CA 1
ATOM 865 C C . PRO A 1 108 ? 6.618 -6.608 7.146 1.00 90.38 108 PRO A C 1
ATOM 867 O O . PRO A 1 108 ? 6.262 -7.274 8.121 1.00 90.38 108 PRO A O 1
ATOM 870 N N . ASP A 1 109 ? 7.211 -7.162 6.088 1.00 82.38 109 ASP A N 1
ATOM 871 C CA . ASP A 1 109 ? 7.594 -8.580 5.971 1.00 82.38 109 ASP A CA 1
ATOM 872 C C . ASP A 1 109 ? 6.457 -9.607 6.140 1.00 82.38 109 ASP A C 1
ATOM 874 O O . ASP A 1 109 ? 6.691 -10.819 6.239 1.00 82.38 109 ASP A O 1
ATOM 878 N N . LYS A 1 110 ? 5.197 -9.159 6.144 1.00 87.25 110 LYS A N 1
ATOM 879 C CA . LYS A 1 110 ? 4.029 -10.042 6.169 1.00 87.25 110 LYS A CA 1
ATOM 880 C C . LYS A 1 110 ? 3.523 -10.361 4.768 1.00 87.25 110 LYS A C 1
ATOM 882 O O . LYS A 1 110 ? 3.838 -9.704 3.776 1.00 87.25 110 LYS A O 1
ATOM 887 N N . GLN A 1 111 ? 2.668 -11.380 4.719 1.00 90.81 111 GLN A N 1
ATOM 888 C CA . GLN A 1 111 ? 2.081 -11.920 3.495 1.00 90.81 111 GLN A CA 1
ATOM 889 C C . GLN A 1 111 ? 1.400 -10.843 2.645 1.00 90.81 111 GLN A C 1
ATOM 891 O O . GLN A 1 111 ? 1.628 -10.789 1.441 1.00 90.81 111 GLN A O 1
ATOM 896 N N . THR A 1 112 ? 0.633 -9.941 3.268 1.00 93.62 112 THR A N 1
ATOM 897 C CA . THR A 1 112 ? -0.065 -8.859 2.558 1.00 93.62 112 THR A CA 1
ATOM 898 C C . THR A 1 112 ? 0.899 -7.911 1.844 1.00 93.62 112 THR A C 1
ATOM 900 O O . THR A 1 112 ? 0.667 -7.602 0.679 1.00 93.62 112 THR A O 1
ATOM 903 N N . ALA A 1 113 ? 1.976 -7.475 2.512 1.00 94.31 113 ALA A N 1
ATOM 904 C CA . ALA A 1 113 ? 2.971 -6.564 1.941 1.00 94.31 113 ALA A CA 1
ATOM 905 C C . ALA A 1 113 ? 3.679 -7.204 0.744 1.00 94.31 113 ALA A C 1
ATOM 907 O O . ALA A 1 113 ? 3.683 -6.648 -0.354 1.00 94.31 113 ALA A O 1
ATOM 908 N N . GLY A 1 114 ? 4.206 -8.418 0.948 1.00 93.19 114 GLY A N 1
ATOM 909 C CA . GLY A 1 114 ? 4.880 -9.172 -0.104 1.00 93.19 114 GLY A CA 1
ATOM 910 C C . GLY A 1 114 ? 3.965 -9.394 -1.302 1.00 93.19 114 GLY A C 1
ATOM 911 O O . GLY A 1 114 ? 4.339 -9.069 -2.424 1.00 93.19 114 GLY A O 1
ATOM 912 N N . ARG A 1 115 ? 2.737 -9.865 -1.064 1.00 93.62 115 ARG A N 1
ATOM 913 C CA . ARG A 1 115 ? 1.793 -10.142 -2.143 1.00 93.62 115 ARG A CA 1
ATOM 914 C C . ARG A 1 115 ? 1.353 -8.889 -2.890 1.00 93.62 115 ARG A C 1
ATOM 916 O O . ARG A 1 115 ? 1.264 -8.926 -4.110 1.00 93.62 115 ARG A O 1
ATOM 923 N N . LEU A 1 116 ? 1.094 -7.783 -2.185 1.00 95.19 116 LEU A N 1
ATOM 924 C CA . LEU A 1 116 ? 0.744 -6.512 -2.827 1.00 95.19 116 LEU A CA 1
ATOM 925 C C . LEU A 1 116 ? 1.870 -6.048 -3.755 1.00 95.19 116 LEU A C 1
ATOM 927 O O . LEU A 1 116 ? 1.602 -5.741 -4.912 1.00 95.19 116 LEU A O 1
ATOM 931 N N . LYS A 1 117 ? 3.125 -6.080 -3.286 1.00 95.44 117 LYS A N 1
ATOM 932 C CA . LYS A 1 117 ? 4.296 -5.762 -4.116 1.00 95.44 117 LYS A CA 1
ATOM 933 C C . LYS A 1 117 ? 4.361 -6.638 -5.370 1.00 95.44 117 LYS A C 1
ATOM 935 O O . LYS A 1 117 ? 4.578 -6.110 -6.454 1.00 95.44 117 LYS A O 1
ATOM 940 N N . CYS A 1 118 ? 4.150 -7.950 -5.236 1.00 94.12 118 CYS A N 1
ATOM 941 C CA . CYS A 1 118 ? 4.164 -8.867 -6.379 1.00 94.12 118 CYS A CA 1
ATOM 942 C C . CYS A 1 118 ? 3.034 -8.577 -7.365 1.00 94.12 118 CYS A C 1
ATOM 944 O O . CYS A 1 118 ? 3.298 -8.453 -8.549 1.00 94.12 118 CYS A O 1
ATOM 946 N N . ASN A 1 119 ? 1.803 -8.403 -6.880 1.00 94.81 119 ASN A N 1
ATOM 947 C CA . ASN A 1 119 ? 0.657 -8.124 -7.741 1.00 94.81 119 ASN A CA 1
ATOM 948 C C . ASN A 1 119 ? 0.845 -6.820 -8.526 1.00 94.81 119 ASN A C 1
ATOM 950 O O . ASN A 1 119 ? 0.487 -6.758 -9.696 1.00 94.81 119 ASN A O 1
ATOM 954 N N . VAL A 1 120 ? 1.420 -5.784 -7.903 1.00 95.56 120 VAL A N 1
ATOM 955 C CA . VAL A 1 120 ? 1.740 -4.528 -8.598 1.00 95.56 120 VAL A CA 1
ATOM 956 C C . VAL A 1 120 ? 2.835 -4.750 -9.636 1.00 95.56 120 VAL A C 1
ATOM 958 O O . VAL A 1 120 ? 2.713 -4.259 -10.754 1.00 95.56 120 VAL A O 1
ATOM 961 N N . ALA A 1 121 ? 3.888 -5.492 -9.281 1.00 94.75 121 ALA A N 1
ATOM 962 C CA . ALA A 1 121 ? 4.961 -5.817 -10.209 1.00 94.75 121 ALA A CA 1
ATOM 963 C C . ALA A 1 121 ? 4.444 -6.609 -11.417 1.00 94.75 121 ALA A C 1
ATOM 965 O O . ALA A 1 121 ? 4.771 -6.258 -12.541 1.00 94.75 121 ALA A O 1
ATOM 966 N N . ASP A 1 122 ? 3.589 -7.606 -11.198 1.00 93.94 122 ASP A N 1
ATOM 967 C CA . ASP A 1 122 ? 2.998 -8.416 -12.263 1.00 93.94 122 ASP A CA 1
ATOM 968 C C . ASP A 1 122 ? 2.034 -7.598 -13.131 1.00 93.94 122 ASP A C 1
ATOM 970 O O . ASP A 1 122 ? 2.045 -7.734 -14.347 1.00 93.94 122 ASP A O 1
ATOM 974 N N . LEU A 1 123 ? 1.235 -6.704 -12.536 1.00 94.25 123 LEU A N 1
ATOM 975 C CA . LEU A 1 123 ? 0.327 -5.826 -13.284 1.00 94.25 123 LEU A CA 1
ATOM 976 C C . LEU A 1 123 ? 1.072 -4.818 -14.176 1.00 94.25 123 LEU A C 1
ATOM 978 O O . LEU A 1 123 ? 0.535 -4.384 -15.192 1.00 94.25 123 LEU A O 1
ATOM 982 N N . LEU A 1 124 ? 2.281 -4.418 -13.779 1.00 93.50 124 LEU A N 1
ATOM 983 C CA . LEU A 1 124 ? 3.108 -3.441 -14.489 1.00 93.50 124 LEU A CA 1
ATOM 984 C C . LEU A 1 124 ? 4.288 -4.077 -15.245 1.00 93.50 124 LEU A C 1
ATOM 986 O O . LEU A 1 124 ? 5.157 -3.342 -15.714 1.00 93.50 124 LEU A O 1
ATOM 990 N N . ASP A 1 125 ? 4.336 -5.410 -15.343 1.00 92.12 125 ASP A N 1
ATOM 991 C CA . ASP A 1 125 ? 5.421 -6.184 -15.963 1.00 92.12 125 ASP A CA 1
ATOM 992 C C . ASP A 1 125 ? 6.836 -5.822 -15.445 1.00 92.12 125 ASP A C 1
ATOM 994 O O . ASP A 1 125 ? 7.823 -5.823 -16.183 1.00 92.12 125 ASP A O 1
ATOM 998 N N . ILE A 1 126 ? 6.955 -5.513 -14.149 1.00 91.25 126 ILE A N 1
ATOM 999 C CA . ILE A 1 126 ? 8.218 -5.162 -13.482 1.00 91.25 126 ILE A CA 1
ATOM 1000 C C . ILE A 1 126 ? 8.950 -6.438 -13.064 1.00 91.25 126 ILE A C 1
ATOM 1002 O O . ILE A 1 126 ? 8.439 -7.243 -12.278 1.00 91.25 126 ILE A O 1
ATOM 1006 N N . GLN A 1 127 ? 10.200 -6.603 -13.499 1.00 90.31 127 GLN A N 1
ATOM 1007 C CA . GLN A 1 127 ? 11.021 -7.727 -13.050 1.00 90.31 127 GLN A CA 1
ATOM 1008 C C . GLN A 1 127 ? 11.604 -7.446 -11.663 1.00 90.31 127 GLN A C 1
ATOM 1010 O O . GLN A 1 127 ? 12.493 -6.617 -11.512 1.00 90.31 127 GLN A O 1
ATOM 1015 N N . LEU A 1 128 ? 11.132 -8.143 -10.628 1.00 88.75 128 LEU A N 1
ATOM 1016 C CA . LEU A 1 128 ? 11.708 -8.018 -9.286 1.00 88.75 128 LEU A CA 1
ATOM 1017 C C . LEU A 1 128 ? 13.029 -8.807 -9.186 1.00 88.75 128 LEU A C 1
ATOM 1019 O O . LEU A 1 128 ? 12.999 -10.020 -9.413 1.00 88.75 128 LEU A O 1
ATOM 1023 N N . PRO A 1 129 ? 14.152 -8.203 -8.736 1.00 81.75 129 PRO A N 1
ATOM 1024 C CA . PRO A 1 129 ? 15.424 -8.917 -8.550 1.00 81.75 129 PRO A CA 1
ATOM 1025 C C . PRO A 1 129 ? 15.304 -10.092 -7.578 1.00 81.75 129 PRO A C 1
ATOM 1027 O O . PRO A 1 129 ? 15.969 -11.119 -7.711 1.00 81.75 129 PRO A O 1
ATOM 1030 N N . ARG A 1 130 ? 14.422 -9.938 -6.584 1.00 81.69 130 ARG A N 1
ATOM 1031 C CA . ARG A 1 130 ? 14.019 -10.991 -5.659 1.00 81.69 130 ARG A CA 1
ATOM 1032 C C . ARG A 1 130 ? 12.517 -10.915 -5.438 1.00 81.69 130 ARG A C 1
ATOM 1034 O O . ARG A 1 130 ? 12.026 -9.990 -4.792 1.00 81.69 130 ARG A O 1
ATOM 1041 N N . ARG A 1 131 ? 11.790 -11.913 -5.938 1.00 78.44 131 ARG A N 1
ATOM 1042 C CA . ARG A 1 131 ? 10.356 -12.053 -5.671 1.00 78.44 131 ARG A CA 1
ATOM 1043 C C . ARG A 1 131 ? 10.135 -12.377 -4.181 1.00 78.44 131 ARG A C 1
ATOM 1045 O O . ARG A 1 131 ? 10.786 -13.291 -3.662 1.00 78.44 131 ARG A O 1
ATOM 1052 N N . PRO A 1 132 ? 9.274 -11.627 -3.464 1.00 76.12 132 PRO A N 1
ATOM 1053 C CA . PRO A 1 132 ? 8.851 -11.989 -2.117 1.00 76.12 132 PRO A CA 1
ATOM 1054 C C . PRO A 1 132 ? 8.345 -13.433 -2.039 1.00 76.12 132 PRO A C 1
ATOM 1056 O O . PRO A 1 132 ? 7.747 -13.948 -2.978 1.00 76.12 132 PRO A O 1
ATOM 1059 N N . ARG A 1 133 ? 8.512 -14.072 -0.874 1.00 71.94 133 ARG A N 1
ATOM 1060 C CA . ARG A 1 133 ? 8.050 -15.455 -0.638 1.00 71.94 133 ARG A CA 1
ATOM 1061 C C . ARG A 1 133 ? 6.541 -15.640 -0.864 1.00 71.94 133 ARG A C 1
ATOM 1063 O O . ARG A 1 133 ? 6.097 -16.757 -1.079 1.00 71.94 133 ARG A O 1
ATOM 1070 N N . TYR A 1 134 ? 5.776 -14.556 -0.785 1.00 69.62 134 TYR A N 1
ATOM 1071 C CA . TYR A 1 134 ? 4.315 -14.545 -0.833 1.00 69.62 134 TYR A CA 1
ATOM 1072 C C . TYR A 1 134 ? 3.761 -13.997 -2.159 1.00 69.62 134 TYR A C 1
ATOM 1074 O O . TYR A 1 134 ? 2.680 -13.415 -2.170 1.00 69.62 134 TYR A O 1
ATOM 1082 N N . CYS A 1 135 ? 4.514 -14.124 -3.259 1.00 70.31 135 CYS A N 1
ATOM 1083 C CA . CYS A 1 135 ? 3.994 -13.820 -4.596 1.00 70.31 135 CYS A CA 1
ATOM 1084 C C . CYS A 1 135 ? 2.998 -14.867 -5.122 1.00 70.31 135 CYS A C 1
ATOM 1086 O O . CYS A 1 135 ? 2.264 -14.555 -6.054 1.00 70.31 135 CYS A O 1
ATOM 1088 N N . GLU A 1 136 ? 2.993 -16.075 -4.552 1.00 57.28 136 GLU A N 1
ATOM 1089 C CA . GLU A 1 136 ? 2.145 -17.212 -4.944 1.00 57.28 136 GLU A CA 1
ATOM 1090 C C . GLU A 1 136 ? 1.088 -17.512 -3.872 1.00 57.28 136 GLU A C 1
ATOM 1092 O O . GLU A 1 136 ? 1.450 -17.523 -2.668 1.00 57.28 136 GLU A O 1
#

Sequence (136 aa):
MISSVKIEKALENFPTTSSVIREIVRELETEILSQNSTVVTAEDARLKIIQAIKQILEKDITLQYAGAIEDELLAEPEKYLEAQTQWIEAIYSYQQKFFSSGFGYIEPDKQTAGRLKCNVADLLDIQLPRRPRYCE

pLDDT: mean 90.45, std 8.98, range [57.28, 98.06]

Foldseek 3Di:
DDDPVLLVVQVVCLLQQLVLLVVLLVLLLVQCCVVVVPDDDSVNSSVLLVQQLVVLLPDPSPQDCCLANVVPCVVPVVSNSVNLSSQLVSLQVSCVVQHPDGRSGDHPLDLSSLCSSLSSCVVVVGDDPDRRPNVD

Secondary structure (DSSP, 8-state):
---HHHHHHHHHTHHHHHHHHHHHHHHHHHHHHHH-TTT--HHHHHHHHHHHHHHHTTSTTT--HHHHHS-TTTTSHHHHHHHHHHHHHHHHHHHHHH-S---S---TTSHHHHHHHHHHHHHTT---SS--TT--

Radius of gyration: 14.69 Å; chains: 1; bounding box: 35×37×38 Å